Protein AF-X1D1I9-F1 (afdb_monomer_lite)

Sequence (140 aa):
MPVCTKCKKEKGLDQLDKFDDKFMCYSCLYQNNKPFKIFPIGFVENQLERGGGFGLKGSRDNVSKIRLFESQRPFLYKLEEDEWITVVYYFHKQHKIRSTFSRGIDGKKVGIFASRTPNRLSRIGITNVKLVKIEDTTLF

pLDDT: mean 92.37, std 7.35, range [62.84, 98.69]

Secondary structure (DSSP, 8-state):
-PBPTTT--B--GGGEEEETTEEEEHHHHSTTPPPPP----EEEE-SPEE-STT-EES-TTSPPEEEE-GGGGGGGTTGGG-SEEEEEEE--S---B-SEEE-TTT--EEEGGGS--S-STT-EEEEEEE---EETTEE-

Organism: NCBI:txid412755

Structure (mmCIF, N/CA/C/O backbone):
data_AF-X1D1I9-F1
#
_entry.id   AF-X1D1I9-F1
#
loop_
_atom_site.group_PDB
_atom_site.id
_atom_site.type_symbol
_atom_site.label_atom_id
_atom_site.label_alt_id
_atom_site.label_comp_id
_atom_site.label_asym_id
_atom_site.label_entity_id
_atom_site.label_seq_id
_atom_site.pdbx_PDB_ins_code
_atom_site.Cartn_x
_atom_site.Cartn_y
_atom_site.Cartn_z
_atom_site.occupancy
_atom_site.B_iso_or_equiv
_atom_site.auth_seq_id
_atom_site.auth_comp_id
_atom_site.auth_asym_id
_atom_site.auth_atom_id
_atom_site.pdbx_PDB_model_num
ATOM 1 N N . MET A 1 1 ? -9.481 -11.827 26.912 1.00 79.38 1 MET A N 1
ATOM 2 C CA . MET A 1 1 ? -9.592 -11.557 25.458 1.00 79.38 1 MET A CA 1
ATOM 3 C C . MET A 1 1 ? -10.187 -10.166 25.245 1.00 79.38 1 MET A C 1
ATOM 5 O O . MET A 1 1 ? -10.929 -9.718 26.110 1.00 79.38 1 MET A O 1
ATOM 9 N N . PRO A 1 2 ? -9.859 -9.437 24.166 1.00 90.06 2 PRO A N 1
ATOM 10 C CA . PRO A 1 2 ? -10.485 -8.142 23.874 1.00 90.06 2 PRO A CA 1
ATOM 11 C C . PRO A 1 2 ? -12.004 -8.249 23.626 1.00 90.06 2 PRO A C 1
ATOM 13 O O . PRO A 1 2 ? -12.497 -9.213 23.035 1.00 90.06 2 PRO A O 1
ATOM 16 N N . VAL A 1 3 ? -12.743 -7.220 24.056 1.00 95.31 3 VAL A N 1
ATOM 17 C CA . VAL A 1 3 ? -14.211 -7.136 23.956 1.00 95.31 3 VAL A CA 1
ATOM 18 C C . VAL A 1 3 ? -14.617 -6.204 22.816 1.00 95.31 3 VAL A C 1
ATOM 20 O O . VAL A 1 3 ? -14.148 -5.067 22.723 1.00 95.31 3 VAL A O 1
ATOM 23 N N . CYS A 1 4 ? -15.535 -6.655 21.959 1.00 96.12 4 CYS A N 1
ATOM 24 C CA . CYS A 1 4 ? -16.107 -5.806 20.918 1.00 96.12 4 CYS A CA 1
ATOM 25 C C . CYS A 1 4 ? -16.941 -4.675 21.534 1.00 96.12 4 CYS A C 1
ATOM 27 O O . CYS A 1 4 ? -17.914 -4.909 22.252 1.00 96.12 4 CYS A O 1
ATOM 29 N N . THR A 1 5 ? -16.629 -3.433 21.176 1.00 96.75 5 THR A N 1
ATOM 30 C CA . THR A 1 5 ? -17.335 -2.254 21.695 1.00 96.75 5 THR A CA 1
ATOM 31 C C . THR A 1 5 ? -18.814 -2.185 21.307 1.00 96.75 5 THR A C 1
ATOM 33 O O . THR A 1 5 ? -19.588 -1.612 22.077 1.00 96.75 5 THR A O 1
ATOM 36 N N . LYS A 1 6 ? -19.216 -2.794 20.179 1.00 95.75 6 LYS A N 1
ATOM 37 C CA . LYS A 1 6 ? -20.606 -2.819 19.686 1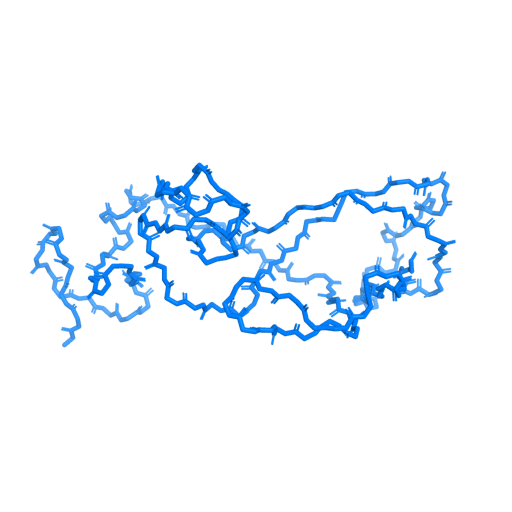.00 95.75 6 LYS A CA 1
ATOM 38 C C . LYS A 1 6 ? -21.440 -3.938 20.318 1.00 95.75 6 LYS A C 1
ATOM 40 O O . LYS A 1 6 ? -22.425 -3.644 20.976 1.00 95.75 6 LYS A O 1
ATOM 45 N N . CYS A 1 7 ? -21.053 -5.206 20.147 1.00 96.19 7 CYS A N 1
ATOM 46 C CA . CYS A 1 7 ? -21.854 -6.348 20.620 1.00 96.19 7 CYS A CA 1
ATOM 47 C C . CYS A 1 7 ? -21.495 -6.857 22.023 1.00 96.19 7 CYS A C 1
ATOM 49 O O . CYS A 1 7 ? -22.127 -7.799 22.488 1.00 96.19 7 CYS A O 1
ATOM 51 N N . LYS A 1 8 ? -20.473 -6.280 22.672 1.00 96.50 8 LYS A N 1
ATOM 52 C CA . LYS A 1 8 ? -20.004 -6.636 24.025 1.00 96.50 8 LYS A CA 1
ATOM 53 C C . LYS A 1 8 ? -19.535 -8.088 24.201 1.00 96.50 8 LYS A C 1
ATOM 55 O O . LYS A 1 8 ? -19.326 -8.528 25.322 1.00 96.50 8 LYS A O 1
ATOM 60 N N . LYS A 1 9 ? -19.319 -8.822 23.105 1.00 95.44 9 LYS A N 1
ATOM 61 C CA . LYS A 1 9 ? -18.794 -10.196 23.125 1.00 95.44 9 LYS A CA 1
ATOM 62 C C . LYS A 1 9 ? -17.266 -10.200 23.090 1.00 95.44 9 LYS A C 1
ATOM 64 O O . LYS A 1 9 ? -16.663 -9.400 22.365 1.00 95.44 9 LYS A O 1
ATOM 69 N N . GLU A 1 10 ? -16.666 -11.137 23.815 1.00 95.06 10 GLU A N 1
ATOM 70 C CA . GLU A 1 10 ? -15.240 -11.452 23.713 1.00 95.06 10 GLU A CA 1
ATOM 71 C C . GLU A 1 10 ? -14.914 -12.109 22.371 1.00 95.06 10 GLU A C 1
ATOM 73 O O . GLU A 1 10 ? -15.703 -12.896 21.833 1.00 95.06 10 GLU A O 1
ATOM 78 N N . LYS A 1 11 ? -13.758 -11.755 21.807 1.00 92.69 11 LYS A N 1
ATOM 79 C CA . LYS A 1 11 ? -13.267 -12.283 20.531 1.00 92.69 11 LYS A CA 1
ATOM 80 C C . LYS A 1 11 ? -11.750 -12.446 20.549 1.00 92.69 11 LYS A C 1
ATOM 82 O O . LYS A 1 11 ? -11.054 -11.775 21.311 1.00 92.69 11 LYS A O 1
ATOM 87 N N . GLY A 1 12 ? -11.249 -13.334 19.694 1.00 90.88 12 GLY A N 1
ATOM 88 C CA . GLY A 1 12 ? -9.823 -13.412 19.385 1.00 90.88 12 GLY A CA 1
ATOM 89 C C . GLY A 1 12 ? -9.342 -12.143 18.676 1.00 90.88 12 GLY A C 1
ATOM 90 O O . GLY A 1 12 ? -10.130 -11.439 18.037 1.00 90.88 12 GLY A O 1
ATOM 91 N N . LEU A 1 13 ? -8.050 -11.828 18.807 1.00 85.88 13 LEU A N 1
ATOM 92 C CA . LEU A 1 13 ? -7.436 -10.669 18.142 1.00 85.88 13 LEU A CA 1
ATOM 93 C C . LEU A 1 13 ? -7.496 -10.774 16.610 1.00 85.88 13 LEU A C 1
ATOM 95 O O . LEU A 1 13 ? -7.574 -9.755 15.936 1.00 85.88 13 LEU A O 1
ATOM 99 N N . ASP A 1 14 ? -7.524 -11.993 16.081 1.00 89.12 14 ASP A N 1
ATOM 100 C CA . ASP A 1 14 ? -7.703 -12.346 14.670 1.00 89.12 14 ASP A CA 1
ATOM 101 C C . ASP A 1 14 ? -9.132 -12.104 14.142 1.00 89.12 14 ASP A C 1
ATOM 103 O O . ASP A 1 14 ? -9.382 -12.227 12.946 1.00 89.12 14 ASP A O 1
ATOM 107 N N . GLN A 1 15 ? -10.077 -11.750 15.019 1.00 91.31 15 GLN A N 1
ATOM 108 C CA . GLN A 1 15 ? -11.478 -11.470 14.681 1.00 91.31 15 GLN A CA 1
ATOM 109 C C . GLN A 1 15 ? -11.897 -10.030 15.007 1.00 91.31 15 GLN A C 1
ATOM 111 O O . GLN A 1 15 ? -13.098 -9.719 15.058 1.00 91.31 15 GLN A O 1
ATOM 116 N N . LEU A 1 16 ? -10.927 -9.156 15.280 1.00 92.19 16 LEU A N 1
ATOM 117 C CA . LEU A 1 16 ? -11.132 -7.772 15.688 1.00 92.19 16 LEU A CA 1
ATOM 118 C C . LEU A 1 16 ? -10.236 -6.833 14.889 1.00 92.19 16 LEU A C 1
ATOM 120 O O . LEU A 1 16 ? -9.098 -7.151 14.568 1.00 92.19 16 LEU A O 1
ATOM 124 N N . ASP A 1 17 ? -10.735 -5.625 14.667 1.00 92.56 17 ASP A N 1
ATOM 125 C CA . ASP A 1 17 ? -9.914 -4.482 14.288 1.00 92.56 17 ASP A CA 1
ATOM 126 C C . ASP A 1 17 ? -9.882 -3.465 15.425 1.00 92.56 17 ASP A C 1
ATOM 128 O O . ASP A 1 17 ? -10.848 -3.316 16.187 1.00 92.56 17 ASP A O 1
ATOM 132 N N . LYS A 1 18 ? -8.762 -2.742 15.521 1.00 92.81 18 LYS A N 1
ATOM 133 C CA . LYS A 1 18 ? -8.584 -1.639 16.467 1.00 92.81 18 LYS A CA 1
ATOM 134 C C . LYS A 1 18 ? -8.566 -0.301 15.734 1.00 92.81 18 LYS A C 1
ATOM 136 O O . LYS A 1 18 ? -7.680 -0.037 14.922 1.00 92.81 18 LYS A O 1
ATOM 141 N N . PHE A 1 19 ? -9.495 0.578 16.087 1.00 93.25 19 PHE A N 1
ATOM 142 C CA . PHE A 1 19 ? -9.529 1.970 15.641 1.00 93.25 19 PHE A CA 1
ATOM 143 C C . PHE A 1 19 ? -10.045 2.859 16.771 1.00 93.25 19 PHE A C 1
ATOM 145 O O . PHE A 1 19 ? -10.815 2.410 17.613 1.00 93.25 19 PHE A O 1
ATOM 152 N N . ASP A 1 20 ? -9.585 4.107 16.846 1.00 94.12 20 ASP A N 1
ATOM 153 C CA . ASP A 1 20 ? -9.935 5.031 17.941 1.00 94.12 20 ASP A CA 1
ATOM 154 C C . ASP A 1 20 ? -9.725 4.451 19.352 1.00 94.12 20 ASP A C 1
ATOM 156 O O . ASP A 1 20 ? -10.499 4.722 20.263 1.00 94.12 20 ASP A O 1
ATOM 160 N N . ASP A 1 21 ? -8.683 3.630 19.525 1.00 93.38 21 ASP A N 1
ATOM 161 C CA . ASP A 1 21 ? -8.398 2.895 20.771 1.00 93.38 21 ASP A CA 1
ATOM 162 C C . ASP A 1 21 ? -9.468 1.884 21.201 1.00 93.38 21 ASP A C 1
ATOM 164 O O . ASP A 1 21 ? -9.371 1.292 22.273 1.00 93.38 21 ASP A O 1
ATOM 168 N N . LYS A 1 22 ? -10.443 1.620 20.334 1.00 94.31 22 LYS A N 1
ATOM 169 C CA . LYS A 1 22 ? -11.553 0.699 20.549 1.00 94.31 22 LYS A CA 1
ATOM 170 C C . LYS A 1 22 ? -11.390 -0.534 19.673 1.00 94.31 22 LYS A C 1
ATOM 172 O O . LYS A 1 22 ? -10.879 -0.457 18.559 1.00 94.31 22 LYS A O 1
ATOM 177 N N . PHE A 1 23 ? -11.866 -1.667 20.175 1.00 95.25 23 PHE A N 1
ATOM 178 C CA . PHE A 1 23 ? -11.957 -2.901 19.404 1.00 95.25 23 PHE A CA 1
ATOM 179 C C . PHE A 1 23 ? -13.362 -3.072 18.825 1.00 95.25 23 PHE A C 1
ATOM 181 O O . PHE A 1 23 ? -14.364 -2.849 19.515 1.00 95.25 23 PHE A O 1
ATOM 188 N N . MET A 1 24 ? -13.455 -3.506 17.571 1.00 95.94 24 MET A N 1
ATOM 189 C CA . MET A 1 24 ? -14.714 -3.902 16.940 1.00 95.94 24 MET A CA 1
ATOM 190 C C . MET A 1 24 ? -14.520 -5.201 16.171 1.00 95.94 24 MET A C 1
ATOM 192 O O . MET A 1 24 ? -13.544 -5.353 15.443 1.00 95.94 24 MET A O 1
ATOM 196 N N . CYS A 1 25 ? -15.430 -6.157 16.355 1.00 95.50 25 CYS A N 1
ATOM 197 C CA . CYS A 1 25 ? -15.294 -7.463 15.716 1.00 95.50 25 CYS A CA 1
ATOM 198 C C . CYS A 1 25 ? -15.752 -7.433 14.266 1.00 95.50 25 CYS A C 1
ATOM 200 O O . CYS A 1 25 ? -16.601 -6.620 13.897 1.00 95.50 25 CYS A O 1
ATOM 202 N N . TYR A 1 26 ? -15.242 -8.361 13.462 1.00 94.44 26 TYR A N 1
ATOM 203 C CA . TYR A 1 26 ? -15.519 -8.405 12.025 1.00 94.44 26 TYR A CA 1
ATOM 204 C C . TYR A 1 26 ? -17.009 -8.540 11.707 1.00 94.44 26 TYR A C 1
ATOM 206 O O . TYR A 1 26 ? -17.509 -7.852 10.825 1.00 94.44 26 TYR A O 1
ATOM 214 N N . SER A 1 27 ? -17.758 -9.316 12.496 1.00 94.62 27 SER A N 1
ATOM 215 C CA . SER A 1 27 ? -19.224 -9.380 12.364 1.00 94.62 27 SER A CA 1
ATOM 216 C C . SER A 1 27 ? -19.910 -8.018 12.536 1.00 94.62 27 SER A C 1
ATOM 218 O O . SER A 1 27 ? -20.870 -7.708 11.842 1.00 94.62 27 SER A O 1
ATOM 220 N N . CYS A 1 28 ? -19.404 -7.176 13.439 1.00 96.06 28 CYS A N 1
ATOM 221 C CA . CYS A 1 28 ? -19.961 -5.859 13.732 1.00 96.06 28 CYS A CA 1
ATOM 222 C C . CYS A 1 28 ? -19.503 -4.781 12.749 1.00 96.06 28 CYS A C 1
ATOM 224 O O . CYS A 1 28 ? -20.304 -3.906 12.417 1.00 96.06 28 CYS A O 1
ATOM 226 N N . LEU A 1 29 ? -18.230 -4.832 12.347 1.00 95.12 29 LEU A N 1
ATOM 227 C CA . LEU A 1 29 ? -17.583 -3.843 11.489 1.00 95.12 29 LEU A CA 1
ATOM 228 C C . LEU A 1 29 ? -17.874 -4.099 10.007 1.00 95.12 29 LEU A C 1
ATOM 230 O O . LEU A 1 29 ? -18.265 -3.185 9.292 1.00 95.12 29 LEU A O 1
ATOM 234 N N . TYR A 1 30 ? -17.731 -5.349 9.571 1.00 94.94 30 TYR A N 1
ATOM 235 C CA . TYR A 1 30 ? -17.887 -5.778 8.179 1.00 94.94 30 TYR A CA 1
ATOM 236 C C . TYR A 1 30 ? -19.210 -6.505 7.922 1.00 94.94 30 TYR A C 1
ATOM 238 O O . TYR A 1 30 ? -19.417 -7.033 6.835 1.00 94.94 30 TYR A O 1
ATOM 246 N N . GLN A 1 31 ? -20.117 -6.544 8.905 1.00 94.38 31 GLN A N 1
ATOM 247 C CA . GLN A 1 31 ? -21.469 -7.101 8.756 1.00 94.38 31 GLN A CA 1
ATOM 248 C C . GLN A 1 31 ? -21.479 -8.553 8.242 1.00 94.38 31 GLN A C 1
ATOM 250 O O . GLN A 1 31 ? -22.295 -8.920 7.407 1.00 94.38 31 GLN A O 1
ATOM 255 N N . ASN A 1 32 ? -20.547 -9.380 8.733 1.00 90.75 32 ASN A N 1
ATOM 256 C CA . ASN A 1 32 ? -20.356 -10.783 8.326 1.00 90.75 32 ASN A CA 1
ATOM 257 C C . ASN A 1 32 ? -19.992 -11.007 6.845 1.00 90.75 32 ASN A C 1
ATOM 259 O O . ASN A 1 32 ? -20.005 -12.149 6.387 1.00 90.75 32 ASN A O 1
ATOM 263 N N . ASN A 1 33 ? -19.622 -9.961 6.102 1.00 94.56 33 ASN A N 1
ATOM 264 C CA . ASN A 1 33 ? -19.106 -10.131 4.747 1.00 94.56 33 ASN A CA 1
ATOM 265 C C . ASN A 1 33 ? -17.766 -10.878 4.765 1.00 94.56 33 ASN A C 1
ATOM 267 O O . ASN A 1 33 ? -16.913 -10.646 5.628 1.00 94.56 33 ASN A O 1
ATOM 271 N N . LYS A 1 34 ? -17.577 -11.774 3.792 1.00 92.50 34 LYS A N 1
ATOM 272 C CA . LYS A 1 34 ? -16.322 -12.515 3.624 1.00 92.50 34 LYS A CA 1
ATOM 273 C C . LYS A 1 34 ? -15.217 -11.559 3.142 1.00 92.50 34 LYS A C 1
ATOM 275 O O . LYS A 1 34 ? -15.473 -10.780 2.225 1.00 92.50 34 LYS A O 1
ATOM 280 N N . PRO A 1 35 ? -14.002 -11.604 3.720 1.00 91.25 35 PRO A N 1
ATOM 281 C CA . PRO A 1 35 ? -12.908 -10.751 3.274 1.00 91.25 35 PRO A CA 1
ATOM 282 C C . PRO A 1 35 ? -12.359 -11.210 1.920 1.00 91.25 35 PRO A C 1
ATOM 284 O O . PRO A 1 35 ? -12.325 -12.405 1.617 1.00 91.25 35 PRO A O 1
ATOM 287 N N . PHE A 1 36 ? -11.853 -10.257 1.140 1.00 91.50 36 PHE A N 1
ATOM 288 C CA . PHE A 1 36 ? -11.080 -10.548 -0.064 1.00 91.50 36 PHE A CA 1
ATOM 289 C C . PHE A 1 36 ? -9.635 -10.893 0.306 1.00 91.50 36 PHE A C 1
ATOM 291 O O . PHE A 1 36 ? -9.012 -10.202 1.114 1.00 91.50 36 PHE A O 1
ATOM 298 N N . LYS A 1 37 ? -9.093 -11.955 -0.299 1.00 92.62 37 LYS A N 1
ATOM 299 C CA . LYS A 1 37 ? -7.668 -12.291 -0.202 1.00 92.62 37 LYS A CA 1
ATOM 300 C C . LYS A 1 37 ? -6.918 -11.587 -1.326 1.00 92.62 37 LYS A C 1
ATOM 302 O O . LYS A 1 37 ? -7.281 -11.741 -2.487 1.00 92.62 37 LYS A O 1
ATOM 307 N N . ILE A 1 38 ? -5.879 -10.838 -0.970 1.00 93.19 38 ILE A N 1
ATOM 308 C CA . ILE A 1 38 ? -5.001 -10.147 -1.917 1.00 93.19 38 ILE A CA 1
ATOM 309 C C . ILE A 1 38 ? -3.601 -10.718 -1.730 1.00 93.19 38 ILE A C 1
ATOM 311 O O . ILE A 1 38 ? -3.053 -10.655 -0.628 1.00 93.19 38 ILE A O 1
ATOM 315 N N . PHE A 1 39 ? -3.037 -11.283 -2.794 1.00 95.88 39 PHE A N 1
ATOM 316 C CA . PHE A 1 39 ? -1.657 -11.754 -2.807 1.00 95.88 39 PHE A CA 1
ATOM 317 C C . PHE A 1 39 ? -0.756 -10.658 -3.384 1.00 95.88 39 PHE A C 1
ATOM 319 O O . PHE A 1 39 ? -1.108 -10.078 -4.414 1.00 95.88 39 PHE A O 1
ATOM 326 N N . PRO A 1 40 ? 0.382 -10.338 -2.744 1.00 97.19 40 PRO A N 1
ATOM 327 C CA . PRO A 1 40 ? 1.362 -9.460 -3.363 1.00 97.19 40 PRO A CA 1
ATOM 328 C C . PRO A 1 40 ? 1.928 -10.137 -4.616 1.00 97.19 40 PRO A C 1
ATOM 330 O O . PRO A 1 40 ? 2.149 -11.345 -4.623 1.00 97.19 40 PRO A O 1
ATOM 333 N N . ILE A 1 41 ? 2.191 -9.344 -5.650 1.00 98.31 41 ILE A N 1
ATOM 334 C CA . ILE A 1 41 ? 2.858 -9.786 -6.888 1.00 98.31 41 ILE A CA 1
ATOM 335 C C . ILE A 1 41 ? 4.287 -9.239 -7.001 1.00 98.31 41 ILE A C 1
ATOM 337 O O . ILE A 1 41 ? 4.978 -9.454 -7.989 1.00 98.31 41 ILE A O 1
ATOM 341 N N . GLY A 1 42 ? 4.722 -8.505 -5.981 1.00 98.31 42 GLY A N 1
ATOM 342 C CA . GLY A 1 42 ? 5.977 -7.781 -5.943 1.00 98.31 42 GLY A CA 1
ATOM 343 C C . GLY A 1 42 ? 6.018 -6.819 -4.765 1.00 98.31 42 GLY A C 1
ATOM 344 O O . GLY A 1 42 ? 5.159 -6.857 -3.877 1.00 98.31 42 GLY A O 1
ATOM 345 N N . PHE A 1 43 ? 7.003 -5.930 -4.769 1.00 97.88 43 PHE A N 1
ATOM 346 C CA . PHE A 1 43 ? 7.151 -4.871 -3.777 1.00 97.88 43 PHE A CA 1
ATOM 347 C C . PHE A 1 43 ? 7.774 -3.614 -4.387 1.00 97.88 43 PHE A C 1
ATOM 349 O O . PHE A 1 43 ? 8.397 -3.652 -5.445 1.00 97.88 43 PHE A O 1
ATOM 356 N N . VAL A 1 44 ? 7.591 -2.488 -3.699 1.00 96.88 44 VAL A N 1
ATOM 357 C CA . VAL A 1 44 ? 8.161 -1.197 -4.095 1.00 96.88 44 VAL A CA 1
ATOM 358 C C . VAL A 1 44 ? 9.445 -0.950 -3.307 1.00 96.88 44 VAL A C 1
ATOM 360 O O . VAL A 1 44 ? 9.444 -1.043 -2.079 1.00 96.88 44 VAL A O 1
ATOM 363 N N . GLU A 1 45 ? 10.516 -0.605 -4.012 1.00 95.25 45 GLU A N 1
ATOM 364 C CA . GLU A 1 45 ? 11.797 -0.149 -3.472 1.00 95.25 45 GLU A CA 1
ATOM 365 C C . GLU A 1 45 ? 11.991 1.325 -3.849 1.00 95.25 45 GLU A C 1
ATOM 367 O O . GLU A 1 45 ? 11.920 1.698 -5.020 1.00 95.25 45 GLU A O 1
ATOM 372 N N . ASN A 1 46 ? 12.223 2.185 -2.858 1.00 92.56 46 ASN A N 1
ATOM 373 C CA . ASN A 1 46 ? 12.528 3.596 -3.074 1.00 92.56 46 ASN A CA 1
ATOM 374 C C . ASN A 1 46 ? 13.378 4.152 -1.926 1.00 92.56 46 ASN A C 1
ATOM 376 O O . ASN A 1 46 ? 13.628 3.477 -0.930 1.00 92.56 46 ASN A O 1
ATOM 380 N N . GLN A 1 47 ? 13.817 5.400 -2.077 1.00 88.50 47 GLN A N 1
ATOM 381 C CA . GLN A 1 47 ? 14.614 6.123 -1.080 1.00 88.50 47 GLN A CA 1
ATOM 382 C C . GLN A 1 47 ? 13.748 7.076 -0.240 1.00 88.50 47 GLN A C 1
ATOM 384 O O . GLN A 1 47 ? 14.219 8.118 0.215 1.00 88.50 47 GLN A O 1
ATOM 389 N N . LEU A 1 48 ? 12.458 6.758 -0.087 1.00 86.56 48 LEU A N 1
ATOM 390 C CA . LEU A 1 48 ? 11.530 7.561 0.696 1.00 86.56 48 LEU A CA 1
ATOM 391 C C . LEU A 1 48 ? 11.375 6.954 2.084 1.00 86.56 48 LEU A C 1
ATOM 393 O O . LEU A 1 48 ? 10.873 5.844 2.262 1.00 86.56 48 LEU A O 1
ATOM 397 N N . GLU A 1 49 ? 11.738 7.733 3.090 1.00 81.25 49 GLU A N 1
ATOM 398 C CA . GLU A 1 49 ? 11.497 7.388 4.481 1.00 81.25 49 GLU A CA 1
ATOM 399 C C . GLU A 1 49 ? 10.327 8.184 5.036 1.00 81.25 49 GLU A C 1
ATOM 401 O O . GLU A 1 49 ? 9.966 9.265 4.562 1.00 81.25 49 GLU A O 1
ATOM 406 N N . ARG A 1 50 ? 9.714 7.668 6.098 1.00 72.81 50 ARG A N 1
ATOM 407 C CA . ARG A 1 50 ? 8.678 8.423 6.789 1.00 72.81 50 ARG A CA 1
ATOM 408 C C . ARG A 1 50 ? 9.321 9.552 7.599 1.00 72.81 50 ARG A C 1
ATOM 410 O O . ARG A 1 50 ? 10.153 9.310 8.467 1.00 72.81 50 ARG A O 1
ATOM 417 N N . GLY A 1 51 ? 8.907 10.787 7.331 1.00 68.94 51 GLY A N 1
ATOM 418 C CA . GLY A 1 51 ? 9.265 11.950 8.137 1.00 68.94 51 GLY A CA 1
ATOM 419 C C . GLY A 1 51 ? 8.390 12.097 9.383 1.00 68.94 51 GLY A C 1
ATOM 420 O O . GLY A 1 51 ? 7.568 11.238 9.707 1.00 68.94 51 GLY A O 1
ATOM 421 N N . GLY A 1 52 ? 8.538 13.224 10.084 1.00 64.38 52 GLY A N 1
ATOM 422 C CA . GLY A 1 52 ? 7.624 13.588 11.167 1.00 64.38 52 GLY A CA 1
ATOM 423 C C . GLY A 1 52 ? 6.183 13.738 10.655 1.00 64.38 52 GLY A C 1
ATOM 424 O O . GLY A 1 52 ? 5.936 14.367 9.625 1.00 64.38 52 GLY A O 1
ATOM 425 N N . GLY A 1 53 ? 5.217 13.145 11.361 1.00 67.44 53 GLY A N 1
ATOM 426 C CA . GLY A 1 53 ? 3.792 13.242 11.023 1.00 67.44 53 GLY A CA 1
ATOM 427 C C . GLY A 1 53 ? 3.401 12.537 9.712 1.00 67.44 53 GLY A C 1
ATOM 428 O O . GLY A 1 53 ? 3.473 11.305 9.606 1.00 67.44 53 GLY A O 1
ATOM 429 N N . PHE A 1 54 ? 2.907 13.325 8.748 1.00 62.84 54 PHE A N 1
ATOM 430 C CA . PHE A 1 54 ? 2.503 12.888 7.400 1.00 62.84 54 PHE A CA 1
ATOM 431 C C . PHE A 1 54 ? 3.563 13.187 6.321 1.00 62.84 54 PHE A C 1
ATOM 433 O O . PHE A 1 54 ? 3.309 12.944 5.142 1.00 62.84 54 PHE A O 1
ATOM 440 N N . GLY A 1 55 ? 4.725 13.728 6.700 1.00 66.88 55 GLY A N 1
ATOM 441 C CA . GLY A 1 55 ? 5.806 14.040 5.767 1.00 66.88 55 GLY A CA 1
ATOM 442 C C . GLY A 1 55 ? 6.559 12.798 5.282 1.00 66.88 55 GLY A C 1
ATOM 443 O O . GLY A 1 55 ? 6.603 11.770 5.960 1.00 66.88 55 GLY A O 1
ATOM 444 N N . LEU A 1 56 ? 7.190 12.923 4.116 1.00 76.94 56 LEU A N 1
ATOM 445 C CA . LEU A 1 56 ? 8.188 11.983 3.604 1.00 76.94 56 LEU A CA 1
ATOM 446 C C . LEU A 1 56 ? 9.560 12.666 3.662 1.00 76.94 56 LEU A C 1
ATOM 448 O O . LEU A 1 56 ? 9.648 13.869 3.420 1.00 76.94 56 LEU A O 1
ATOM 452 N N . LYS A 1 57 ? 10.600 11.910 4.003 1.00 77.56 57 LYS A N 1
ATOM 453 C CA . LYS A 1 57 ? 12.010 12.287 3.868 1.00 77.56 57 LYS A CA 1
ATOM 454 C C . LYS A 1 57 ? 12.568 11.620 2.610 1.00 77.56 57 LYS A C 1
ATOM 456 O O . LYS A 1 57 ? 12.184 10.494 2.310 1.00 77.56 57 LYS A O 1
ATOM 461 N N . GLY A 1 58 ? 13.477 12.299 1.918 1.00 79.00 58 GLY A N 1
ATOM 462 C CA . GLY A 1 58 ? 14.048 11.845 0.647 1.00 79.00 58 GLY A CA 1
ATOM 463 C C . GLY A 1 58 ? 13.514 12.629 -0.552 1.00 79.00 58 GLY A C 1
ATOM 464 O O . GLY A 1 58 ? 12.517 13.350 -0.447 1.00 79.00 58 GLY A O 1
ATOM 465 N N . SER A 1 59 ? 14.208 12.512 -1.684 1.00 80.56 59 SER A N 1
ATOM 466 C CA . SER A 1 59 ? 13.812 13.178 -2.925 1.00 80.56 59 SER A CA 1
ATOM 467 C C . SER A 1 59 ? 12.627 12.462 -3.566 1.00 80.56 59 SER A C 1
ATOM 469 O O . SER A 1 59 ? 12.644 11.241 -3.730 1.00 80.56 59 SER A O 1
ATOM 471 N N . ARG A 1 60 ? 11.605 13.232 -3.952 1.00 78.00 60 ARG A N 1
ATOM 472 C CA . ARG A 1 60 ? 10.471 12.734 -4.744 1.00 78.00 60 ARG A CA 1
ATOM 473 C C . ARG A 1 60 ? 10.797 12.606 -6.230 1.00 78.00 60 ARG A C 1
ATOM 475 O O . ARG A 1 60 ? 10.034 11.962 -6.938 1.00 78.00 60 ARG A O 1
ATOM 482 N N . ASP A 1 61 ? 11.915 13.181 -6.662 1.00 81.19 61 ASP A N 1
ATOM 483 C CA . ASP A 1 61 ? 12.367 13.144 -8.054 1.00 81.19 61 ASP A CA 1
ATOM 484 C C . ASP A 1 61 ? 13.129 11.847 -8.368 1.00 81.19 61 ASP A C 1
ATOM 486 O O . ASP A 1 61 ? 13.413 11.542 -9.524 1.00 81.19 61 ASP A O 1
ATOM 490 N N . ASN A 1 62 ? 13.445 11.052 -7.340 1.00 88.06 62 ASN A N 1
ATOM 491 C CA . ASN A 1 62 ? 14.078 9.755 -7.517 1.00 88.06 62 ASN A CA 1
ATOM 492 C C . ASN A 1 62 ? 13.075 8.734 -8.063 1.00 88.06 62 ASN A C 1
ATOM 494 O O . ASN A 1 62 ? 12.006 8.511 -7.488 1.00 88.06 62 ASN A O 1
ATOM 498 N N . VAL A 1 63 ? 13.481 8.046 -9.128 1.00 93.94 63 VAL A N 1
ATOM 499 C CA . VAL A 1 63 ? 12.738 6.927 -9.711 1.00 93.94 63 VAL A CA 1
ATOM 500 C C . VAL A 1 63 ? 12.585 5.811 -8.672 1.00 93.94 63 VAL A C 1
ATOM 502 O O . VAL A 1 63 ? 13.564 5.342 -8.084 1.00 93.94 63 VAL A O 1
ATOM 505 N N . SER A 1 64 ? 11.340 5.405 -8.423 1.00 96.06 64 SER A N 1
ATOM 506 C CA . SER A 1 64 ? 11.023 4.243 -7.588 1.00 96.06 64 SER A CA 1
ATOM 507 C C . SER A 1 64 ? 11.069 2.977 -8.433 1.00 96.06 64 SER A C 1
ATOM 509 O O . SER A 1 64 ? 10.777 3.022 -9.617 1.00 96.06 64 SER A O 1
ATOM 511 N N . LYS A 1 65 ? 11.391 1.837 -7.824 1.00 97.94 65 LYS A N 1
ATOM 512 C CA . LYS A 1 65 ? 11.410 0.545 -8.514 1.00 97.94 65 LYS A CA 1
ATOM 513 C C . LYS A 1 65 ? 10.261 -0.316 -8.021 1.00 97.94 65 LYS A C 1
ATOM 515 O O . LYS A 1 65 ? 10.102 -0.498 -6.812 1.00 97.94 65 LYS A O 1
ATOM 520 N N . ILE A 1 66 ? 9.487 -0.886 -8.934 1.00 98.44 66 ILE A N 1
ATOM 521 C CA . ILE A 1 66 ? 8.500 -1.921 -8.622 1.00 98.44 66 ILE A CA 1
ATOM 522 C C . ILE A 1 66 ? 9.116 -3.253 -9.027 1.00 98.44 66 ILE A C 1
ATOM 524 O O . ILE A 1 66 ? 9.231 -3.557 -10.210 1.00 98.44 66 ILE A O 1
ATOM 528 N N . ARG A 1 67 ? 9.532 -4.042 -8.037 1.00 98.56 67 ARG A N 1
ATOM 529 C CA . ARG A 1 67 ? 10.099 -5.374 -8.253 1.00 98.56 67 ARG A CA 1
ATOM 530 C C . ARG A 1 67 ? 8.992 -6.405 -8.195 1.00 98.56 67 ARG A C 1
ATOM 532 O O . ARG A 1 67 ? 8.507 -6.725 -7.107 1.00 98.56 67 ARG A O 1
ATOM 539 N N . LEU A 1 68 ? 8.590 -6.913 -9.350 1.00 98.69 68 LEU A N 1
ATOM 540 C CA . LEU A 1 68 ? 7.655 -8.024 -9.434 1.00 98.69 68 LEU A CA 1
ATOM 541 C C . LEU A 1 68 ? 8.378 -9.349 -9.187 1.00 98.69 68 LEU A C 1
ATOM 543 O O . LEU A 1 68 ? 9.571 -9.498 -9.465 1.00 98.69 68 LEU A O 1
ATOM 547 N N . PHE A 1 69 ? 7.648 -10.322 -8.648 1.00 98.62 69 PHE A N 1
ATOM 548 C CA . PHE A 1 69 ? 8.163 -11.678 -8.504 1.00 98.62 69 PHE A CA 1
ATOM 549 C C . PHE A 1 69 ? 8.411 -12.304 -9.875 1.00 98.62 69 PHE A C 1
ATOM 551 O O . PHE A 1 69 ? 7.718 -11.995 -10.839 1.00 98.62 69 PHE A O 1
ATOM 558 N N . GLU A 1 70 ? 9.359 -13.234 -9.952 1.00 98.38 70 GLU A N 1
ATOM 559 C CA . GLU A 1 70 ? 9.729 -13.862 -11.226 1.00 98.38 70 GLU A CA 1
ATOM 560 C C . GLU A 1 70 ? 8.551 -14.580 -11.902 1.00 98.38 70 GLU A C 1
ATOM 562 O O . GLU A 1 70 ? 8.392 -14.532 -13.118 1.00 98.38 70 GLU A O 1
ATOM 567 N N . SER A 1 71 ? 7.636 -15.142 -11.105 1.00 98.25 71 SER A N 1
ATOM 568 C CA . SER A 1 71 ? 6.389 -15.741 -11.596 1.00 98.25 71 SER A CA 1
ATOM 569 C C . SER A 1 71 ? 5.473 -14.764 -12.338 1.00 98.25 71 SER A C 1
ATOM 571 O O . SER A 1 71 ? 4.520 -15.205 -12.975 1.00 98.25 71 SER A O 1
ATOM 573 N N . GLN A 1 72 ? 5.737 -13.457 -12.256 1.00 98.31 72 GLN A N 1
ATOM 574 C CA . GLN A 1 72 ? 4.959 -12.435 -12.943 1.00 98.31 72 GLN A CA 1
ATOM 575 C C . GLN A 1 72 ? 5.480 -12.100 -14.341 1.00 98.31 72 GLN A C 1
ATOM 577 O O . GLN A 1 72 ? 4.774 -11.422 -15.085 1.00 98.31 72 GLN A O 1
ATOM 582 N N . ARG A 1 73 ? 6.674 -12.577 -14.726 1.00 98.25 73 ARG A N 1
ATOM 583 C CA . ARG A 1 73 ? 7.294 -12.267 -16.025 1.00 98.25 73 ARG A CA 1
ATOM 584 C C . ARG A 1 73 ? 6.359 -12.484 -17.228 1.00 98.25 73 ARG A C 1
ATOM 586 O O . ARG A 1 73 ? 6.308 -11.592 -18.071 1.00 98.25 73 ARG A O 1
ATOM 593 N N . PRO A 1 74 ? 5.571 -13.578 -17.324 1.00 98.12 74 PRO A N 1
ATOM 594 C CA . PRO A 1 74 ? 4.673 -13.782 -18.464 1.00 98.12 74 PRO A CA 1
ATOM 595 C C . PRO A 1 74 ? 3.566 -12.725 -18.598 1.00 98.12 74 PRO A C 1
ATOM 597 O O . PRO A 1 74 ? 3.020 -12.554 -19.683 1.00 98.12 74 PRO A O 1
ATOM 600 N N . PHE A 1 75 ? 3.230 -12.012 -17.518 1.00 97.94 75 PHE A N 1
ATOM 601 C CA . PHE A 1 75 ? 2.166 -11.002 -17.504 1.00 97.94 75 PHE A CA 1
ATOM 602 C C . PHE A 1 75 ? 2.650 -9.601 -17.902 1.00 97.94 75 PHE A C 1
ATOM 604 O O . PHE A 1 75 ? 1.858 -8.665 -17.884 1.00 97.94 75 PHE A O 1
ATOM 611 N N . LEU A 1 76 ? 3.931 -9.449 -18.253 1.00 97.81 76 LEU A N 1
ATOM 612 C CA . LEU A 1 76 ? 4.523 -8.175 -18.673 1.00 97.81 76 LEU A CA 1
ATOM 613 C C . LEU A 1 76 ? 4.432 -7.909 -20.177 1.00 97.81 76 LEU A C 1
ATOM 615 O O . LEU A 1 76 ? 4.885 -6.865 -20.627 1.00 97.81 76 LEU A O 1
ATOM 619 N N . TYR A 1 77 ? 3.870 -8.838 -20.952 1.00 97.81 77 TYR A N 1
ATOM 620 C CA . TYR A 1 77 ? 3.789 -8.725 -22.405 1.00 97.81 77 TYR A CA 1
ATOM 621 C C . TYR A 1 77 ? 3.179 -7.383 -22.845 1.00 97.81 77 TYR A C 1
ATOM 623 O O . TYR A 1 77 ? 2.016 -7.114 -22.541 1.00 97.81 77 TYR A O 1
ATOM 631 N N . LYS A 1 78 ? 3.966 -6.588 -23.585 1.00 97.81 78 LYS A N 1
ATOM 632 C CA . LYS A 1 78 ? 3.620 -5.268 -24.136 1.00 97.81 78 LYS A CA 1
ATOM 633 C C . LYS A 1 78 ? 3.377 -4.158 -23.115 1.00 97.81 78 LYS A C 1
ATOM 635 O O . LYS A 1 78 ? 2.952 -3.077 -23.509 1.00 97.81 78 LYS A O 1
ATOM 640 N N . LEU A 1 79 ? 3.663 -4.367 -21.830 1.00 98.00 79 LEU A N 1
ATOM 641 C CA . LEU A 1 79 ? 3.507 -3.299 -20.837 1.00 98.00 79 LEU A CA 1
ATOM 642 C C . LEU A 1 79 ? 4.417 -2.097 -21.143 1.00 98.00 79 LEU A C 1
ATOM 644 O O . LEU A 1 79 ? 4.086 -0.966 -20.812 1.00 98.00 79 LEU A O 1
ATOM 648 N N . GLU A 1 80 ? 5.551 -2.329 -21.802 1.00 96.69 80 GLU A N 1
ATOM 649 C CA . GLU A 1 80 ? 6.471 -1.296 -22.275 1.00 96.69 80 GLU A CA 1
ATOM 650 C C . GLU A 1 80 ? 5.884 -0.364 -23.350 1.00 96.69 80 GLU A C 1
ATOM 652 O O . GLU A 1 80 ? 6.460 0.693 -23.605 1.00 96.69 80 GLU A O 1
ATOM 657 N N . GLU A 1 81 ? 4.760 -0.731 -23.977 1.00 97.56 81 GLU A N 1
ATOM 658 C CA . GLU A 1 81 ? 4.044 0.119 -24.938 1.00 97.56 81 GLU A CA 1
ATOM 659 C C . GLU A 1 81 ? 3.219 1.218 -24.227 1.00 97.56 81 GLU A C 1
ATOM 661 O O . GLU A 1 81 ? 2.866 2.220 -24.853 1.00 97.56 81 GLU A O 1
ATOM 666 N N . ASP A 1 82 ? 2.954 1.076 -22.919 1.00 97.44 82 ASP A N 1
ATOM 667 C CA . ASP A 1 82 ? 2.207 2.040 -22.105 1.00 97.44 82 ASP A CA 1
ATOM 668 C C . ASP A 1 82 ? 3.133 3.056 -21.412 1.00 97.44 82 ASP A C 1
ATOM 670 O O . ASP A 1 82 ? 3.984 2.713 -20.592 1.00 97.44 82 ASP A O 1
ATOM 674 N N . GLU A 1 83 ? 2.911 4.353 -21.648 1.00 97.75 83 GLU A N 1
ATOM 675 C CA . GLU A 1 83 ? 3.663 5.412 -20.953 1.00 97.75 83 GLU A CA 1
ATOM 676 C C . GLU A 1 83 ? 3.226 5.572 -19.484 1.00 97.75 83 GLU A C 1
ATOM 678 O O . GLU A 1 83 ? 4.025 5.943 -18.622 1.00 97.75 83 GLU A O 1
ATOM 683 N N . TRP A 1 84 ? 1.951 5.311 -19.177 1.00 98.25 84 TRP A N 1
ATOM 684 C CA . TRP A 1 84 ? 1.364 5.534 -17.856 1.00 98.25 84 TRP A CA 1
ATOM 685 C C . TRP A 1 84 ? 0.641 4.297 -17.352 1.00 98.25 84 TRP A C 1
ATOM 687 O O . TRP A 1 84 ? -0.253 3.775 -18.012 1.00 98.25 84 TRP A O 1
ATOM 697 N N . ILE A 1 85 ? 0.948 3.900 -16.119 1.00 97.88 85 ILE A N 1
ATOM 698 C CA . ILE A 1 85 ? 0.319 2.750 -15.469 1.00 97.88 85 ILE A CA 1
ATOM 699 C C . ILE A 1 85 ? -0.352 3.155 -14.158 1.00 97.88 85 ILE A C 1
ATOM 701 O O . ILE A 1 85 ? 0.087 4.063 -13.444 1.00 97.88 85 ILE A O 1
ATOM 705 N N . THR A 1 86 ? -1.429 2.448 -13.819 1.00 98.31 86 THR A N 1
ATOM 706 C CA . THR A 1 86 ? -2.073 2.548 -12.506 1.00 98.31 86 THR A CA 1
ATOM 707 C C . THR A 1 86 ? -1.515 1.467 -11.593 1.00 98.31 86 THR A C 1
ATOM 709 O O . THR A 1 86 ? -1.724 0.278 -11.817 1.00 98.31 86 THR A O 1
ATOM 712 N N . VAL A 1 87 ? -0.846 1.875 -10.520 1.00 98.00 87 VAL A N 1
ATOM 713 C CA . VAL A 1 87 ? -0.289 0.963 -9.523 1.00 98.00 87 VAL A CA 1
ATOM 714 C C . VAL A 1 87 ? -1.245 0.870 -8.344 1.00 98.00 87 VAL A C 1
ATOM 716 O O . VAL A 1 87 ? -1.477 1.850 -7.630 1.00 98.00 87 VAL A O 1
ATOM 719 N N . VAL A 1 88 ? -1.769 -0.332 -8.111 1.00 97.94 88 VAL A N 1
ATOM 720 C CA . VAL A 1 88 ? -2.524 -0.680 -6.903 1.00 97.94 88 VAL A CA 1
ATOM 721 C C . VAL A 1 88 ? -1.586 -1.408 -5.951 1.00 97.94 88 VAL A C 1
ATOM 723 O O . VAL A 1 88 ? -0.998 -2.427 -6.302 1.00 97.94 88 VAL A O 1
ATOM 726 N N . TYR A 1 89 ? -1.432 -0.889 -4.738 1.00 96.75 89 TYR A N 1
ATOM 727 C CA . TYR A 1 89 ? -0.466 -1.412 -3.775 1.00 96.75 89 TYR A CA 1
ATOM 728 C C . TYR A 1 89 ? -1.053 -1.493 -2.370 1.00 96.75 89 TYR A C 1
ATOM 730 O O . TYR A 1 89 ? -2.061 -0.865 -2.043 1.00 96.75 89 TYR A O 1
ATOM 738 N N . TYR A 1 90 ? -0.409 -2.289 -1.522 1.00 96.31 90 TYR A N 1
ATOM 739 C CA . TYR A 1 90 ? -0.866 -2.552 -0.165 1.00 96.31 90 TYR A CA 1
ATOM 740 C C . TYR A 1 90 ? 0.042 -1.893 0.879 1.00 96.31 90 TYR A C 1
ATOM 742 O O . TYR A 1 90 ? 1.265 -2.057 0.867 1.00 96.31 90 TYR A O 1
ATOM 750 N N . PHE A 1 91 ? -0.552 -1.176 1.831 1.00 93.88 91 PHE A N 1
ATOM 751 C CA . PHE A 1 91 ? 0.154 -0.597 2.972 1.00 93.88 91 PHE A CA 1
ATOM 752 C C . PHE A 1 91 ? 0.488 -1.689 4.000 1.00 93.88 91 PHE A C 1
ATOM 754 O O . PHE A 1 91 ? -0.221 -1.885 4.988 1.00 93.88 91 PHE A O 1
ATOM 761 N N . HIS A 1 92 ? 1.595 -2.401 3.766 1.00 91.44 92 HIS A N 1
ATOM 762 C CA .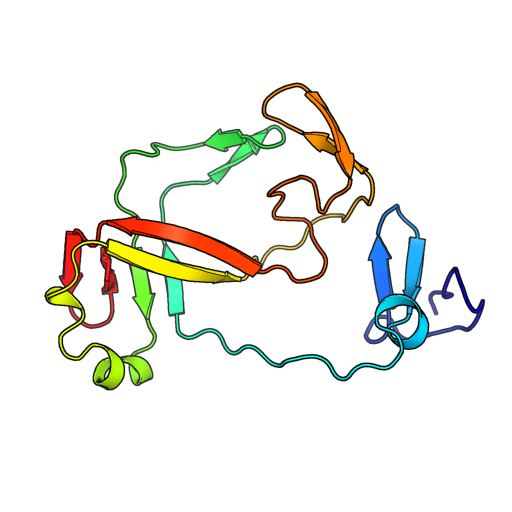 HIS A 1 92 ? 2.075 -3.493 4.624 1.00 91.44 92 HIS A CA 1
ATOM 763 C C . HIS A 1 92 ? 2.366 -3.059 6.075 1.00 91.44 92 HIS A C 1
ATOM 765 O O . HIS A 1 92 ? 2.217 -3.855 6.999 1.00 91.44 92 HIS A O 1
ATOM 771 N N . LYS A 1 93 ? 2.728 -1.787 6.297 1.00 88.62 93 LYS A N 1
ATOM 772 C CA . LYS A 1 93 ? 2.883 -1.194 7.635 1.00 88.62 93 LYS A CA 1
ATOM 773 C C . LYS A 1 93 ? 1.579 -0.527 8.060 1.00 88.62 93 LYS A C 1
ATOM 775 O O . LYS A 1 93 ? 1.163 0.469 7.471 1.00 88.62 93 LYS A O 1
ATOM 780 N N . GLN A 1 94 ? 0.957 -1.051 9.114 1.00 81.12 94 GLN A N 1
ATOM 781 C CA . GLN A 1 94 ? -0.262 -0.488 9.688 1.00 81.12 94 GLN A CA 1
ATOM 782 C C . GLN A 1 94 ? 0.058 0.280 10.968 1.00 81.12 94 GLN A C 1
ATOM 784 O O . GLN A 1 94 ? 0.602 -0.272 11.922 1.00 81.12 94 GLN A O 1
ATOM 789 N N . HIS A 1 95 ? -0.331 1.552 11.005 1.00 85.31 95 HIS A N 1
ATOM 790 C CA . HIS A 1 95 ? -0.368 2.321 12.243 1.00 85.31 95 HIS A CA 1
ATOM 791 C C . HIS A 1 95 ? -1.801 2.436 12.755 1.00 85.31 95 HIS A C 1
ATOM 793 O O . HIS A 1 95 ? -2.763 1.964 12.147 1.00 85.31 95 HIS A O 1
ATOM 799 N N . LYS A 1 96 ? -1.935 3.097 13.901 1.00 90.62 96 LYS A N 1
ATOM 800 C CA . LYS A 1 96 ? -3.212 3.350 14.553 1.00 90.62 96 LYS A CA 1
ATOM 801 C C . LYS A 1 96 ? -4.220 3.994 13.597 1.00 90.62 96 LYS A C 1
ATOM 803 O O . LYS A 1 96 ? -3.978 5.077 13.065 1.00 90.62 96 LYS A O 1
ATOM 808 N N . ILE A 1 97 ? -5.367 3.342 13.440 1.00 93.88 97 ILE A N 1
ATOM 809 C CA . ILE A 1 97 ? -6.489 3.854 12.657 1.00 93.88 97 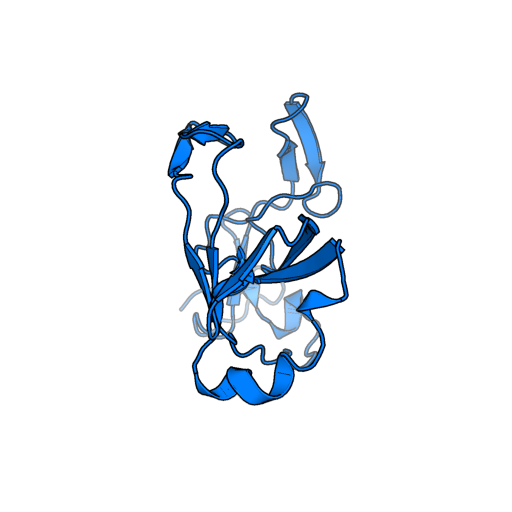ILE A CA 1
ATOM 810 C C . ILE A 1 97 ? -7.303 4.811 13.533 1.00 93.88 97 ILE A C 1
ATOM 812 O O . ILE A 1 97 ? -7.628 4.501 14.684 1.00 93.88 97 ILE A O 1
ATOM 816 N N . ARG A 1 98 ? -7.628 5.983 12.985 1.00 94.25 98 ARG A N 1
ATOM 817 C CA . ARG A 1 98 ? -8.519 6.972 13.599 1.00 94.25 98 ARG A CA 1
ATOM 818 C C . ARG A 1 98 ? -9.695 7.239 12.667 1.00 94.25 98 ARG A C 1
ATOM 820 O O . ARG A 1 98 ? -9.474 7.433 11.472 1.00 94.25 98 ARG A O 1
ATOM 827 N N . SER A 1 99 ? -10.920 7.271 13.188 1.00 95.00 99 SER A N 1
ATOM 828 C CA . SER A 1 99 ? -12.103 7.586 12.367 1.00 95.00 99 SER A CA 1
ATOM 829 C C . SER A 1 99 ? -12.076 9.025 11.858 1.00 95.00 99 SER A C 1
ATOM 831 O O . SER A 1 99 ? -12.490 9.281 10.727 1.00 95.00 99 SER A O 1
ATOM 833 N N . THR A 1 100 ? -11.539 9.949 12.662 1.00 95.50 100 THR A N 1
ATOM 834 C CA . THR A 1 100 ? -11.306 11.349 12.294 1.00 95.50 100 THR A CA 1
ATOM 835 C C . THR A 1 100 ? -9.902 11.796 12.687 1.00 95.50 100 THR A C 1
ATOM 837 O O . THR A 1 100 ? -9.350 11.336 13.686 1.00 95.50 100 THR A O 1
ATOM 840 N N . PHE A 1 101 ? -9.309 12.690 11.900 1.00 92.88 101 PHE A N 1
ATOM 841 C CA . PHE A 1 101 ? -7.985 13.255 12.166 1.00 92.88 101 PHE A CA 1
ATOM 842 C C . PHE A 1 101 ? -7.802 14.591 11.431 1.00 92.88 101 PHE A C 1
ATOM 844 O O . PHE A 1 101 ? -8.543 14.894 10.495 1.00 92.88 101 PHE A O 1
ATOM 851 N N . SER A 1 102 ? -6.818 15.390 11.846 1.00 92.00 102 SER A N 1
ATOM 852 C CA . SER A 1 102 ? -6.398 16.591 11.114 1.00 92.00 102 SER A CA 1
ATOM 853 C C . SER A 1 102 ? -5.518 16.192 9.933 1.00 92.00 102 SER A C 1
ATOM 855 O O . SER A 1 102 ? -4.452 15.602 10.129 1.00 92.00 102 SER A O 1
ATOM 857 N N . ARG A 1 103 ? -5.962 16.463 8.701 1.00 87.44 103 ARG A N 1
ATOM 858 C CA . ARG A 1 103 ?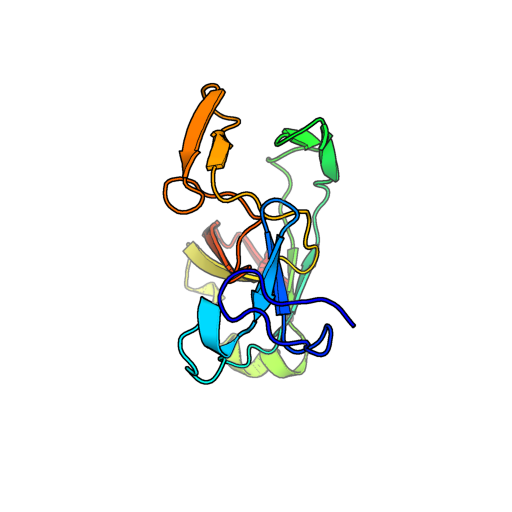 -5.208 16.077 7.499 1.00 87.44 103 ARG A CA 1
ATOM 859 C C . ARG A 1 103 ? -3.984 16.970 7.299 1.00 87.44 103 ARG A C 1
ATOM 861 O O . ARG A 1 103 ? -4.042 18.167 7.537 1.00 87.44 103 ARG A O 1
ATOM 868 N N . GLY A 1 104 ? -2.885 16.386 6.821 1.00 81.88 104 GLY A N 1
ATOM 869 C CA . GLY A 1 104 ? -1.599 17.087 6.737 1.00 81.88 104 GLY A CA 1
ATOM 870 C C . GLY A 1 104 ? -1.540 18.264 5.755 1.00 81.88 104 GLY A C 1
ATOM 871 O O . GLY A 1 104 ? -0.663 19.099 5.908 1.00 81.88 104 GLY A O 1
ATOM 872 N N . ILE A 1 105 ? -2.439 18.340 4.765 1.00 81.62 105 ILE A N 1
ATOM 873 C CA . ILE A 1 105 ? -2.370 19.371 3.713 1.00 81.62 105 ILE A CA 1
ATOM 874 C C . ILE A 1 105 ? -2.870 20.751 4.171 1.00 81.62 105 ILE A C 1
ATOM 876 O O . ILE A 1 105 ? -2.358 21.759 3.708 1.00 81.62 105 ILE A O 1
ATOM 880 N N . ASP A 1 106 ? -3.855 20.803 5.071 1.00 88.00 106 ASP A N 1
ATOM 881 C CA . ASP A 1 106 ? -4.497 22.052 5.516 1.00 88.00 106 ASP A CA 1
ATOM 882 C C . ASP A 1 106 ? -4.929 22.032 6.997 1.00 88.00 106 ASP A C 1
ATOM 884 O O . ASP A 1 106 ? -5.616 22.935 7.464 1.00 88.00 106 ASP A O 1
ATOM 888 N N . GLY A 1 107 ? -4.602 20.972 7.742 1.00 89.31 107 GLY A N 1
ATOM 889 C CA . GLY A 1 107 ? -4.978 20.812 9.148 1.00 89.31 107 GLY A CA 1
ATOM 890 C C . GLY A 1 107 ? -6.464 20.533 9.401 1.00 89.31 107 GLY A C 1
ATOM 891 O O . GLY A 1 107 ? -6.843 20.296 10.553 1.00 89.31 107 GLY A O 1
ATOM 892 N N . LYS A 1 108 ? -7.318 20.498 8.367 1.00 93.75 108 LYS A N 1
ATOM 893 C CA . LYS A 1 108 ? -8.766 20.313 8.530 1.00 93.75 108 LYS A CA 1
ATOM 894 C C . LYS A 1 108 ? -9.067 18.964 9.179 1.00 93.75 108 LYS A C 1
ATOM 896 O O . LYS A 1 108 ? -8.567 17.921 8.747 1.00 93.75 108 LYS A O 1
ATOM 901 N N . LYS A 1 109 ? -9.935 18.971 10.193 1.00 96.38 109 LYS A N 1
ATOM 902 C CA . LYS A 1 109 ? -10.461 17.741 10.792 1.00 96.38 109 LYS A CA 1
ATOM 903 C C . LYS A 1 109 ? -11.407 17.065 9.801 1.00 96.38 109 LYS A C 1
ATOM 905 O O . LYS A 1 109 ? -12.424 17.639 9.418 1.00 96.38 109 LYS A O 1
ATOM 910 N N . VAL A 1 110 ? -11.067 15.853 9.382 1.00 96.06 110 VAL A N 1
ATOM 911 C CA . VAL A 1 110 ? -11.823 15.086 8.385 1.00 96.06 110 VAL A CA 1
ATOM 912 C C . VAL A 1 110 ? -12.024 13.647 8.839 1.00 96.06 110 VAL A C 1
ATOM 914 O O . VAL A 1 110 ? -11.251 13.124 9.643 1.00 96.06 110 VAL A O 1
ATOM 917 N N . GLY A 1 111 ? -13.064 13.002 8.312 1.00 95.38 111 GLY A N 1
ATOM 918 C CA . GLY A 1 111 ? -13.226 11.557 8.417 1.00 95.38 111 GLY A CA 1
ATOM 919 C C . GLY A 1 111 ? -12.202 10.815 7.559 1.00 95.38 111 GLY A C 1
ATOM 920 O O . GLY A 1 111 ? -11.721 11.337 6.552 1.00 95.38 111 GLY A O 1
ATOM 921 N N . ILE A 1 112 ? -11.902 9.570 7.922 1.00 93.81 112 ILE A N 1
ATOM 922 C CA . ILE A 1 112 ? -10.894 8.760 7.235 1.00 93.81 112 ILE A CA 1
ATOM 923 C C . ILE A 1 112 ? -11.132 8.619 5.726 1.00 93.81 112 ILE A C 1
ATOM 925 O O . ILE A 1 112 ? -10.187 8.684 4.939 1.00 93.81 112 ILE A O 1
ATOM 929 N N . PHE A 1 113 ? -12.395 8.489 5.316 1.00 93.56 113 PHE A N 1
ATOM 930 C CA . PHE A 1 113 ? -12.789 8.345 3.915 1.00 93.56 113 PHE A CA 1
ATOM 931 C C . PHE A 1 113 ? -12.824 9.669 3.140 1.00 93.56 113 PHE A C 1
ATOM 933 O O . PHE A 1 113 ? -12.779 9.642 1.919 1.00 93.56 113 PHE A O 1
ATOM 940 N N . ALA A 1 114 ? -12.796 10.817 3.823 1.00 94.00 114 ALA A N 1
ATOM 941 C CA . ALA A 1 114 ? -12.627 12.138 3.207 1.00 94.00 114 ALA A CA 1
ATOM 942 C C . ALA A 1 114 ? -11.137 12.513 3.029 1.00 94.00 114 ALA A C 1
ATOM 944 O O . ALA A 1 114 ? -10.772 13.686 2.915 1.00 94.00 114 ALA A O 1
ATOM 945 N N . SER A 1 115 ? -10.253 11.513 3.062 1.00 91.12 115 SER A N 1
ATOM 946 C CA . SER A 1 115 ? -8.804 11.668 2.996 1.00 91.12 115 SER A CA 1
ATOM 947 C C . SER A 1 115 ? -8.158 10.523 2.209 1.00 91.12 115 SER A C 1
ATOM 949 O O . SER A 1 115 ? -8.799 9.520 1.901 1.00 91.12 115 SER A O 1
ATOM 951 N N . ARG A 1 116 ? -6.853 10.651 1.948 1.00 90.06 116 ARG A N 1
ATOM 952 C CA . ARG A 1 116 ? -6.009 9.618 1.324 1.00 90.06 116 ARG A CA 1
ATOM 953 C C . ARG A 1 116 ? -4.995 9.016 2.309 1.00 90.06 116 ARG A C 1
ATOM 955 O O . ARG A 1 116 ? -3.890 8.658 1.922 1.00 90.06 116 ARG A O 1
ATOM 962 N N . THR A 1 117 ? -5.327 8.970 3.603 1.00 90.38 117 THR A N 1
ATOM 963 C CA . THR A 1 117 ? -4.407 8.432 4.622 1.00 90.38 117 THR A CA 1
ATOM 964 C C . THR A 1 117 ? -4.121 6.942 4.398 1.00 90.38 117 THR A C 1
ATOM 966 O O . THR A 1 117 ? -5.059 6.189 4.121 1.00 90.38 117 THR A O 1
ATOM 969 N N . PRO A 1 118 ? -2.869 6.479 4.578 1.00 91.06 118 PRO A N 1
ATOM 970 C CA . PRO A 1 118 ? -2.553 5.050 4.537 1.00 91.06 118 PRO A CA 1
ATOM 971 C C . PRO A 1 118 ? -3.151 4.277 5.725 1.00 91.06 118 PRO A C 1
ATOM 973 O O . PRO A 1 118 ? -3.386 3.074 5.634 1.00 91.06 118 PRO A O 1
ATOM 976 N N . ASN A 1 119 ? -3.442 4.957 6.843 1.00 91.56 119 ASN A N 1
ATOM 977 C CA . ASN A 1 119 ? -3.906 4.337 8.089 1.00 91.56 119 ASN A CA 1
ATOM 978 C C . ASN A 1 119 ? -5.414 4.053 8.062 1.00 91.56 119 ASN A C 1
ATOM 980 O O . ASN A 1 119 ? -6.157 4.653 8.837 1.00 91.56 119 ASN A O 1
ATOM 984 N N . ARG A 1 120 ? -5.857 3.165 7.165 1.00 92.31 120 ARG A N 1
ATOM 985 C CA . ARG A 1 120 ? -7.268 2.826 6.901 1.00 92.31 120 ARG A CA 1
ATOM 986 C C . ARG A 1 120 ? -7.532 1.324 6.878 1.00 92.31 120 ARG A C 1
ATOM 988 O O . ARG A 1 120 ? -6.601 0.550 6.709 1.00 92.31 120 ARG A O 1
ATOM 995 N N . LEU A 1 121 ? -8.804 0.931 7.004 1.00 91.38 121 LEU A N 1
ATOM 996 C CA . LEU A 1 121 ? -9.214 -0.476 7.142 1.00 91.38 121 LEU A CA 1
ATOM 997 C C . LEU A 1 121 ? -8.770 -1.355 5.959 1.00 91.38 121 LEU A C 1
ATOM 999 O O . LEU A 1 121 ? -8.175 -2.404 6.167 1.00 91.38 121 LEU A O 1
ATOM 1003 N N . SER A 1 122 ? -8.994 -0.908 4.717 1.00 90.31 122 SER A N 1
ATOM 1004 C CA . SER A 1 122 ? -8.675 -1.706 3.522 1.00 90.31 122 SER A CA 1
ATOM 1005 C C . SER A 1 122 ? -7.185 -1.776 3.190 1.00 90.31 122 SER A C 1
ATOM 1007 O O . SER A 1 122 ? -6.772 -2.687 2.485 1.00 90.31 122 SER A O 1
ATOM 1009 N N . ARG A 1 123 ? -6.378 -0.821 3.677 1.00 92.50 123 ARG A N 1
ATOM 1010 C CA . ARG A 1 123 ? -4.926 -0.727 3.424 1.00 92.50 123 ARG A CA 1
ATOM 1011 C C . ARG A 1 123 ? -4.512 -0.716 1.941 1.00 92.50 123 ARG A C 1
ATOM 1013 O O . ARG A 1 123 ? -3.356 -0.978 1.636 1.00 92.50 123 ARG A O 1
ATOM 1020 N N . ILE A 1 124 ? -5.411 -0.347 1.030 1.00 95.31 124 ILE A N 1
ATOM 1021 C CA . ILE A 1 124 ? -5.111 -0.226 -0.404 1.00 95.31 124 ILE A CA 1
ATOM 1022 C C . ILE A 1 124 ? -4.770 1.227 -0.750 1.00 95.31 124 ILE A C 1
ATOM 1024 O O . ILE A 1 124 ? -5.501 2.155 -0.376 1.00 95.31 124 ILE A O 1
ATOM 1028 N N . GLY A 1 125 ? -3.662 1.398 -1.466 1.00 95.25 125 GLY A N 1
ATOM 1029 C CA . GLY A 1 125 ? -3.248 2.620 -2.139 1.00 95.25 125 GLY A CA 1
ATOM 1030 C C . GLY A 1 125 ? -3.361 2.472 -3.656 1.00 95.25 125 GLY A C 1
ATOM 1031 O O . GLY A 1 125 ? -3.283 1.368 -4.192 1.00 95.25 125 GLY A O 1
ATOM 1032 N N . ILE A 1 126 ? -3.559 3.600 -4.330 1.00 97.06 126 ILE A N 1
ATOM 1033 C CA . ILE A 1 126 ? -3.607 3.696 -5.787 1.00 97.06 126 ILE A CA 1
ATOM 1034 C C . ILE A 1 126 ? -2.843 4.943 -6.212 1.00 97.06 126 ILE A C 1
ATOM 1036 O O . ILE A 1 126 ? -2.975 5.997 -5.581 1.00 97.06 126 ILE A O 1
ATOM 1040 N N . THR A 1 127 ? -2.031 4.821 -7.252 1.00 95.88 127 THR A N 1
ATOM 1041 C CA . THR A 1 127 ? -1.331 5.952 -7.856 1.00 95.88 127 THR A CA 1
ATOM 1042 C C . THR A 1 127 ? -1.129 5.706 -9.341 1.00 95.88 127 THR A C 1
ATOM 1044 O O . THR A 1 127 ? -0.889 4.573 -9.746 1.00 95.88 127 THR A O 1
ATOM 1047 N N . ASN A 1 128 ? -1.190 6.769 -10.136 1.00 97.44 128 ASN A N 1
ATOM 1048 C CA . ASN A 1 128 ? -0.759 6.725 -11.528 1.00 97.44 128 ASN A CA 1
ATOM 1049 C C . ASN A 1 128 ? 0.710 7.132 -11.571 1.00 97.44 128 ASN A C 1
ATOM 1051 O O . ASN A 1 128 ? 1.098 8.084 -10.886 1.00 97.44 128 ASN A O 1
ATOM 1055 N N . VAL A 1 129 ? 1.519 6.402 -12.328 1.00 96.50 129 VAL A N 1
ATOM 1056 C CA . VAL A 1 129 ? 2.949 6.677 -12.496 1.00 96.50 129 VAL A CA 1
ATOM 1057 C C . VAL A 1 129 ? 3.311 6.596 -13.966 1.00 96.50 129 VAL A C 1
ATOM 1059 O O . VAL A 1 129 ? 2.678 5.860 -14.724 1.00 96.50 129 VAL A O 1
ATOM 1062 N N . LYS A 1 130 ? 4.325 7.365 -14.351 1.00 97.44 130 LYS A N 1
ATOM 1063 C CA . LYS A 1 130 ? 4.956 7.235 -15.656 1.00 97.44 130 LYS A CA 1
ATOM 1064 C C . LYS A 1 130 ? 5.916 6.052 -15.606 1.00 97.44 130 LYS A C 1
ATOM 1066 O O . LYS A 1 130 ? 6.739 5.998 -14.696 1.00 97.44 130 LYS A O 1
ATOM 1071 N N . LEU A 1 131 ? 5.794 5.139 -16.560 1.00 98.00 131 LEU A N 1
ATOM 1072 C CA . LEU A 1 131 ? 6.724 4.039 -16.757 1.00 98.00 131 LEU A CA 1
ATOM 1073 C C . LEU A 1 131 ? 7.939 4.567 -17.531 1.00 98.00 131 LEU A C 1
ATOM 1075 O O . LEU A 1 131 ? 7.815 5.068 -18.647 1.00 98.00 131 LEU A O 1
ATOM 1079 N N . VAL A 1 132 ? 9.112 4.519 -16.912 1.00 97.44 132 VAL A N 1
ATOM 1080 C CA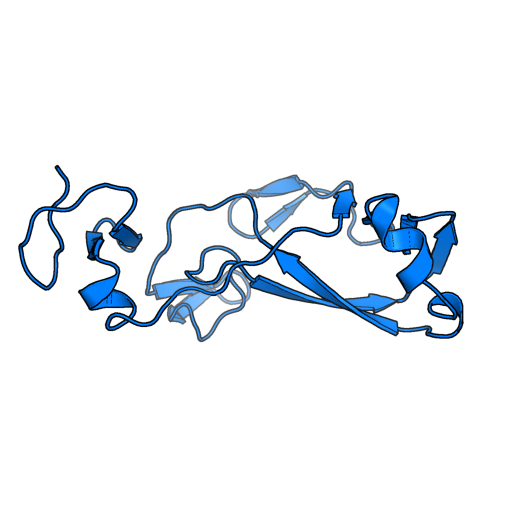 . VAL A 1 132 ? 10.382 4.975 -17.491 1.00 97.44 132 V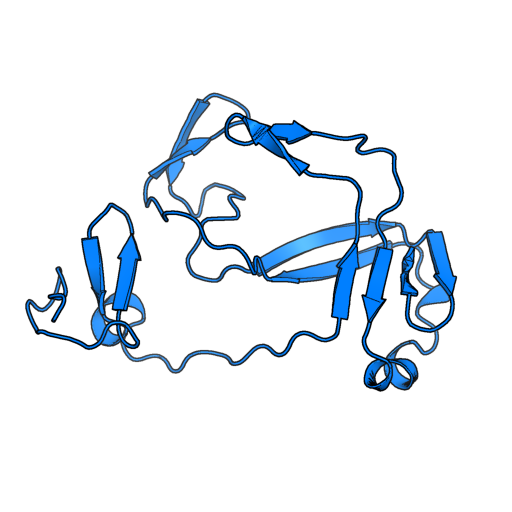AL A CA 1
ATOM 1081 C C . VAL A 1 132 ? 11.010 3.866 -18.325 1.00 97.44 132 VAL A C 1
ATOM 1083 O O . VAL A 1 132 ? 11.491 4.129 -19.426 1.00 97.44 132 VAL A O 1
ATOM 1086 N N . LYS A 1 133 ? 11.041 2.641 -17.789 1.00 97.69 133 LYS A N 1
ATOM 1087 C CA . LYS A 1 133 ? 11.520 1.436 -18.483 1.00 97.69 133 LYS A CA 1
ATOM 1088 C C . LYS A 1 133 ? 11.113 0.166 -17.737 1.00 97.69 133 LYS A C 1
ATOM 1090 O O . LYS A 1 133 ? 10.769 0.204 -16.555 1.00 97.69 133 LYS A O 1
ATOM 1095 N N . ILE A 1 134 ? 11.254 -0.969 -18.413 1.00 98.12 134 ILE A N 1
ATOM 1096 C CA . ILE A 1 134 ? 11.172 -2.301 -17.812 1.00 98.12 134 ILE A CA 1
ATOM 1097 C C . ILE A 1 134 ? 12.525 -2.992 -17.999 1.00 98.12 134 ILE A C 1
ATOM 1099 O O . ILE A 1 134 ? 13.048 -3.041 -19.109 1.00 98.12 134 ILE A O 1
ATOM 1103 N N . GLU A 1 135 ? 13.088 -3.528 -16.917 1.00 98.00 135 GLU A N 1
ATOM 1104 C CA . GLU A 1 135 ? 14.245 -4.430 -16.962 1.00 98.00 135 GLU A CA 1
ATOM 1105 C C . GLU A 1 135 ? 13.883 -5.704 -16.200 1.00 98.00 135 GLU A C 1
ATOM 1107 O O . GLU A 1 135 ? 13.625 -5.664 -14.993 1.00 98.00 135 GLU A O 1
ATOM 1112 N N . ASP A 1 136 ? 13.838 -6.835 -16.904 1.00 97.19 136 ASP A N 1
ATOM 1113 C CA . ASP A 1 136 ? 13.339 -8.103 -16.368 1.00 97.19 136 ASP A CA 1
ATOM 1114 C C . ASP A 1 136 ? 11.932 -7.968 -15.764 1.00 97.19 136 ASP A C 1
ATOM 1116 O O . ASP A 1 136 ? 10.975 -7.644 -16.461 1.00 97.19 136 ASP A O 1
ATOM 1120 N N . THR A 1 137 ? 11.794 -8.218 -14.462 1.00 98.19 137 THR A N 1
ATOM 1121 C CA . THR A 1 137 ? 10.554 -8.051 -13.699 1.00 98.19 137 THR A CA 1
ATOM 1122 C C . THR A 1 137 ? 10.541 -6.764 -12.876 1.00 98.19 137 THR A C 1
ATOM 1124 O O . THR A 1 137 ? 9.727 -6.612 -11.962 1.00 98.19 137 THR A O 1
ATOM 1127 N N . THR A 1 138 ? 11.454 -5.833 -13.163 1.00 98.62 138 THR A N 1
ATOM 1128 C CA . THR A 1 138 ? 11.551 -4.542 -12.480 1.00 98.62 138 THR A CA 1
ATOM 1129 C C . THR A 1 138 ? 11.037 -3.429 -13.377 1.00 98.62 138 THR A C 1
ATOM 1131 O O . THR A 1 138 ? 11.547 -3.208 -14.473 1.00 98.62 138 THR A O 1
ATOM 1134 N N . LEU A 1 139 ? 10.044 -2.701 -12.878 1.00 98.44 139 LEU A N 1
ATOM 1135 C CA . LEU A 1 139 ? 9.501 -1.512 -13.521 1.00 98.44 139 LEU A CA 1
ATOM 1136 C C . LEU A 1 139 ? 10.121 -0.294 -12.840 1.00 98.44 139 LEU A C 1
ATOM 1138 O O . LEU A 1 139 ? 10.200 -0.244 -11.605 1.00 98.44 139 LEU A O 1
ATOM 1142 N N . PHE A 1 140 ? 10.556 0.659 -13.650 1.00 97.69 140 PHE A N 1
ATOM 1143 C CA . PHE A 1 140 ? 11.153 1.923 -13.231 1.00 97.69 140 PHE A CA 1
ATOM 1144 C C . PHE A 1 140 ? 10.218 3.060 -13.608 1.00 97.69 140 PHE A C 1
ATOM 1146 O O . PHE A 1 140 ? 9.709 3.019 -14.748 1.00 97.69 140 PHE A O 1
#

Foldseek 3Di:
DAAAPPPRDDDDPVQWDAAPNGIHGCCGPVVPDDDDDDDDQFDKDDPWDDDPDRDIDDDPPDDIKTAGDLVCQVVCPCVQVDQKDKDKDFQPDEDHHYQWAQDPPHRDIDGPVVDQDCNDDVRIDIDMDTFPDDDRRMTD

InterPro domains:
  IPR023370 TrmO-like, N-terminal domain [PF01980] (60-139)
  IPR023370 TrmO-like, N-terminal domain [PS51668] (38-140)
  IPR036413 YaeB-like superfamily [SSF118196] (35-139)
  IPR036414 YaeB, N-terminal domain superfamily [G3DSA:2.40.30.70] (37-140)

Radius of gyration: 18.71 Å; chains: 1; bounding box: 36×38×50 Å